Protein AF-A0A817KA81-F1 (afdb_monomer_lite)

Foldseek 3Di:
DDQLCPDQEDEQECPDPRNCRLVVCLVPDQLVSNQNHAYYEYYQDDPVSVVSVVVSCPPHNYNYYHYHNPD

Radius of gyration: 11.55 Å; chains: 1; bounding box: 24×25×30 Å

Sequence (71 aa):
MVPFERVVSLTLSDKDITHGQIQLFISLFDINQFVRLRSLTLIRIEANDLKIFLDYTIHSSLISLSIDLQT

Structure (mmCIF, N/CA/C/O backbone):
data_AF-A0A817KA81-F1
#
_entry.id   AF-A0A817KA81-F1
#
loop_
_atom_site.group_PDB
_atom_site.id
_atom_site.type_symbol
_atom_site.label_atom_id
_atom_site.label_alt_id
_atom_site.label_comp_id
_atom_site.label_asym_id
_atom_site.label_entity_id
_atom_site.label_seq_id
_atom_site.pdbx_PDB_ins_code
_atom_site.Cartn_x
_atom_site.Cartn_y
_atom_site.Cartn_z
_atom_site.occupancy
_atom_site.B_iso_or_equiv
_atom_site.auth_seq_id
_atom_site.auth_comp_id
_atom_site.auth_asym_id
_atom_site.auth_atom_id
_atom_site.pdbx_PDB_model_num
ATOM 1 N N . MET A 1 1 ? 0.745 15.434 -10.697 1.00 68.62 1 MET A N 1
ATOM 2 C CA . MET A 1 1 ? 0.757 14.014 -10.278 1.00 68.62 1 MET A CA 1
ATOM 3 C C . MET A 1 1 ? 2.193 13.579 -10.050 1.00 68.62 1 MET A C 1
ATOM 5 O O . MET A 1 1 ? 3.048 13.971 -10.835 1.00 68.62 1 MET A O 1
ATOM 9 N N . VAL A 1 2 ? 2.459 12.820 -8.985 1.00 74.69 2 VAL A N 1
ATOM 10 C CA . VAL A 1 2 ? 3.761 12.168 -8.777 1.00 74.69 2 VAL A CA 1
ATOM 11 C C . VAL A 1 2 ? 3.735 10.838 -9.537 1.00 74.69 2 VAL A C 1
ATOM 13 O O . VAL A 1 2 ? 2.798 10.072 -9.323 1.00 74.69 2 VAL A O 1
ATOM 16 N N . PRO A 1 3 ? 4.702 10.564 -10.425 1.00 87.81 3 PRO A N 1
ATOM 17 C CA . PRO A 1 3 ? 4.801 9.267 -11.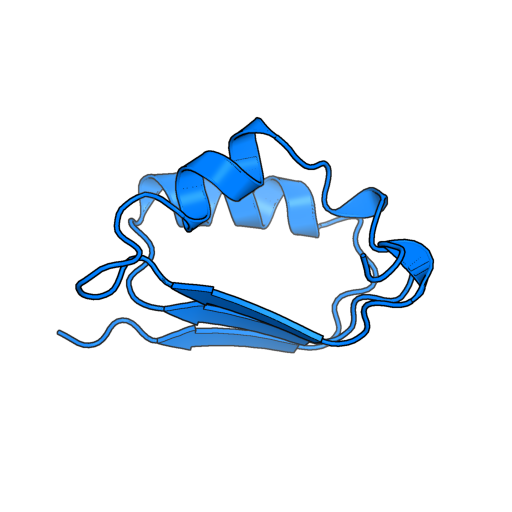088 1.00 87.81 3 PRO A CA 1
ATOM 18 C C . PRO A 1 3 ? 5.045 8.139 -10.076 1.00 87.81 3 PRO A C 1
ATOM 20 O O . PRO A 1 3 ? 5.817 8.326 -9.129 1.00 87.81 3 PRO A O 1
ATOM 23 N N . PHE A 1 4 ? 4.406 6.981 -10.259 1.00 88.00 4 PHE A N 1
ATOM 24 C CA . PHE A 1 4 ? 4.466 5.865 -9.303 1.00 88.00 4 PHE A CA 1
ATOM 25 C C . PHE A 1 4 ? 5.889 5.352 -9.092 1.00 88.00 4 PHE A C 1
ATOM 27 O O . PHE A 1 4 ? 6.292 5.072 -7.964 1.00 88.00 4 PHE A O 1
ATOM 34 N N . GLU A 1 5 ? 6.706 5.358 -10.142 1.00 88.94 5 GLU A N 1
ATOM 35 C CA . GLU A 1 5 ? 8.106 4.953 -10.097 1.00 88.94 5 GLU A CA 1
ATOM 36 C C . GLU A 1 5 ? 8.977 5.867 -9.225 1.00 88.94 5 GLU A C 1
ATOM 38 O O . GLU A 1 5 ? 10.100 5.503 -8.883 1.00 88.94 5 GLU A O 1
ATOM 43 N N . ARG A 1 6 ? 8.488 7.055 -8.843 1.00 91.38 6 ARG A N 1
ATOM 44 C CA . ARG A 1 6 ? 9.200 7.995 -7.962 1.00 91.38 6 ARG A CA 1
ATOM 45 C C . ARG A 1 6 ? 8.757 7.918 -6.503 1.00 91.38 6 ARG A C 1
ATOM 47 O O . ARG A 1 6 ? 9.393 8.554 -5.662 1.00 91.38 6 ARG A O 1
ATOM 54 N N . VAL A 1 7 ? 7.703 7.169 -6.193 1.00 93.19 7 VAL A N 1
ATOM 55 C CA . VAL A 1 7 ? 7.191 7.028 -4.828 1.00 93.19 7 VAL A CA 1
ATOM 56 C C . VAL A 1 7 ? 8.089 6.068 -4.048 1.00 93.19 7 VAL A C 1
ATOM 58 O O . VAL A 1 7 ? 8.270 4.915 -4.426 1.00 93.19 7 VAL A O 1
ATOM 61 N N . VAL A 1 8 ? 8.667 6.562 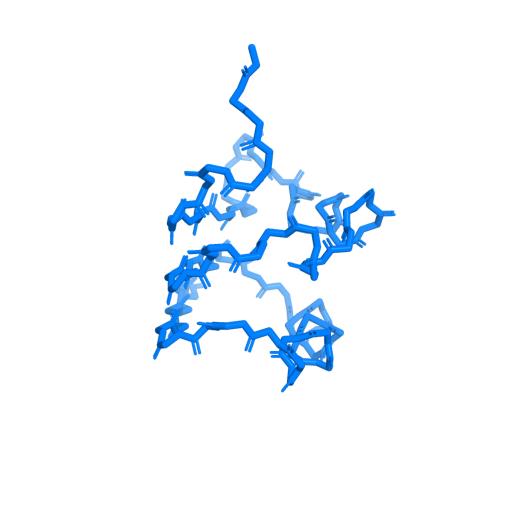-2.952 1.00 94.81 8 VAL A N 1
ATOM 62 C CA . VAL A 1 8 ? 9.558 5.784 -2.069 1.00 94.81 8 VAL A CA 1
ATOM 63 C C . VAL A 1 8 ? 8.851 5.355 -0.785 1.00 94.81 8 VAL A C 1
ATOM 65 O O . VAL A 1 8 ? 9.146 4.293 -0.237 1.00 94.81 8 VAL A O 1
ATOM 68 N N . SER A 1 9 ? 7.909 6.172 -0.318 1.00 94.88 9 SER A N 1
ATOM 69 C CA . SER A 1 9 ? 7.103 5.917 0.870 1.00 94.88 9 SER A CA 1
ATOM 70 C C . SER A 1 9 ? 5.643 6.216 0.567 1.00 94.88 9 SER A C 1
ATOM 72 O O . SER A 1 9 ? 5.354 7.214 -0.100 1.00 94.88 9 SER A O 1
ATOM 74 N N . LEU A 1 10 ? 4.746 5.369 1.060 1.00 93.25 10 LEU A N 1
ATOM 75 C CA . LEU A 1 10 ? 3.306 5.524 0.922 1.00 93.25 10 LEU A CA 1
ATOM 76 C C . LEU A 1 10 ? 2.631 5.322 2.279 1.00 93.25 10 LEU A C 1
ATOM 78 O O . LEU A 1 10 ? 2.974 4.406 3.021 1.00 93.25 10 LEU A O 1
ATOM 82 N N . THR A 1 11 ? 1.643 6.161 2.573 1.00 94.12 11 THR A N 1
ATOM 83 C CA . THR A 1 11 ? 0.750 5.980 3.717 1.00 94.12 11 THR A CA 1
ATOM 84 C C . THR A 1 11 ? -0.671 5.876 3.191 1.00 94.12 11 THR A C 1
ATOM 86 O O . THR A 1 11 ? -1.129 6.782 2.495 1.00 94.12 11 THR A O 1
ATOM 89 N N . LEU A 1 12 ? -1.348 4.780 3.525 1.00 92.56 12 LEU A N 1
ATOM 90 C CA . LEU A 1 12 ? -2.763 4.563 3.242 1.00 92.56 12 LEU A CA 1
ATOM 91 C C . LEU A 1 12 ? -3.519 4.495 4.564 1.00 92.56 12 LEU A C 1
ATOM 93 O O . LEU A 1 12 ? -3.029 3.927 5.542 1.00 92.56 12 LEU A O 1
ATOM 97 N N . SER A 1 13 ? -4.696 5.100 4.602 1.00 92.62 13 SER A N 1
ATOM 98 C CA . SER A 1 13 ? -5.462 5.262 5.827 1.00 92.62 13 SER A CA 1
ATOM 99 C C . SER A 1 13 ? -6.933 5.058 5.538 1.00 92.62 13 SER A C 1
ATOM 101 O O . SER A 1 13 ? -7.455 5.726 4.661 1.00 92.62 13 SER A O 1
ATOM 103 N N . ASP A 1 14 ? -7.620 4.260 6.346 1.00 91.00 14 ASP A N 1
ATOM 104 C CA . ASP A 1 14 ? -9.090 4.216 6.366 1.00 91.00 14 ASP A CA 1
ATOM 105 C C . ASP A 1 14 ? -9.677 5.001 7.552 1.00 91.00 14 ASP A C 1
ATOM 107 O O . ASP A 1 14 ? -10.811 4.789 7.986 1.00 91.00 14 ASP A O 1
ATOM 111 N N . LYS A 1 15 ? -8.897 5.935 8.106 1.00 87.25 15 LYS A N 1
ATOM 112 C CA . LYS A 1 15 ? -9.300 6.790 9.222 1.00 87.25 15 LYS A CA 1
ATOM 113 C C . LYS A 1 15 ? -10.181 7.967 8.776 1.00 87.25 15 LYS A C 1
ATOM 115 O O . LYS A 1 15 ? -9.862 8.677 7.827 1.00 87.25 15 LYS A O 1
ATOM 120 N N . ASP A 1 16 ? -11.228 8.236 9.555 1.00 84.56 16 ASP A N 1
ATOM 121 C CA . ASP A 1 16 ? -12.099 9.415 9.467 1.00 84.56 16 ASP A CA 1
ATOM 122 C C . ASP A 1 16 ? -12.636 9.673 8.044 1.00 84.56 16 ASP A C 1
ATOM 124 O O . ASP A 1 16 ? -13.587 9.031 7.607 1.00 84.56 16 ASP A O 1
ATOM 128 N N . ILE A 1 17 ? -12.026 10.612 7.315 1.00 85.56 17 ILE A N 1
ATOM 129 C CA . ILE A 1 17 ? -12.454 11.058 5.981 1.00 85.56 17 ILE A CA 1
ATOM 130 C C . ILE A 1 17 ? -11.887 10.214 4.831 1.00 85.56 17 ILE A C 1
ATOM 132 O O . ILE A 1 17 ? -12.281 10.423 3.686 1.00 85.56 17 ILE A O 1
ATOM 136 N N . THR A 1 18 ? -10.951 9.300 5.103 1.00 84.12 18 THR A N 1
ATOM 137 C CA . THR A 1 18 ? -10.308 8.459 4.079 1.00 84.12 18 THR A CA 1
ATOM 138 C C . THR A 1 18 ? -10.831 7.023 4.077 1.00 84.12 18 THR A C 1
ATOM 140 O O . THR A 1 18 ? -10.163 6.133 3.572 1.00 84.12 18 THR A O 1
ATOM 143 N N . HIS A 1 19 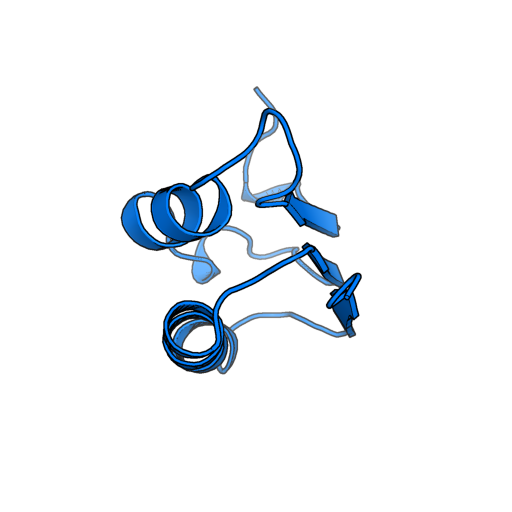? -12.024 6.778 4.623 1.00 85.62 19 HIS A N 1
ATOM 144 C CA . HIS A 1 19 ? -12.619 5.441 4.665 1.00 85.62 19 HIS A CA 1
ATOM 145 C C . HIS A 1 19 ? -12.683 4.781 3.272 1.00 85.62 19 HIS A C 1
ATOM 147 O O . HIS A 1 19 ? -13.179 5.381 2.315 1.00 85.62 19 HIS A O 1
ATOM 153 N N . GLY A 1 20 ? -12.178 3.548 3.169 1.00 87.31 20 GLY A N 1
ATOM 154 C CA . GLY A 1 20 ? -12.121 2.769 1.930 1.00 87.31 20 GLY A CA 1
ATOM 155 C C . GLY A 1 20 ? -10.958 3.127 0.997 1.00 87.31 20 GLY A C 1
ATOM 156 O O . GLY A 1 20 ? -10.880 2.593 -0.109 1.00 87.31 20 GLY A O 1
ATOM 157 N N . GLN A 1 21 ? -10.038 4.009 1.402 1.00 91.44 21 GLN A N 1
ATOM 158 C CA . GLN A 1 21 ? -8.846 4.346 0.623 1.00 91.44 21 GLN A CA 1
ATOM 159 C C . GLN A 1 21 ? -7.947 3.127 0.413 1.00 91.44 21 GLN A C 1
ATOM 161 O O . GLN A 1 21 ? -7.388 2.976 -0.675 1.00 91.44 21 GLN A O 1
ATOM 166 N N . ILE A 1 22 ? -7.788 2.269 1.423 1.00 90.56 22 ILE A N 1
ATOM 167 C CA . ILE A 1 22 ? -6.943 1.075 1.309 1.00 90.56 22 ILE A CA 1
ATOM 168 C C . ILE A 1 22 ? -7.548 0.111 0.289 1.00 90.56 22 ILE A C 1
ATOM 170 O O . ILE A 1 22 ? -6.865 -0.294 -0.653 1.00 90.56 22 ILE A O 1
ATOM 174 N N . GLN A 1 23 ? -8.841 -0.188 0.418 1.00 89.75 23 GLN A N 1
ATOM 175 C CA . GLN A 1 23 ? -9.552 -1.054 -0.519 1.00 89.75 23 GLN A CA 1
ATOM 176 C C . GLN A 1 23 ? -9.522 -0.495 -1.949 1.00 89.75 23 GLN A C 1
ATOM 178 O O . GLN A 1 23 ? -9.276 -1.227 -2.913 1.00 89.75 23 GLN A O 1
ATOM 183 N N . LEU A 1 24 ? -9.727 0.817 -2.099 1.00 90.50 24 LEU A N 1
ATOM 184 C CA . LEU A 1 24 ? -9.649 1.491 -3.390 1.00 90.50 24 LEU A CA 1
ATOM 185 C C . LEU A 1 24 ? -8.240 1.399 -3.981 1.00 90.50 24 LEU A C 1
ATOM 187 O O . LEU A 1 24 ? -8.093 1.142 -5.174 1.00 90.50 24 LEU A O 1
ATOM 191 N N . PHE A 1 25 ? -7.205 1.577 -3.158 1.00 90.88 25 PHE A N 1
ATOM 192 C CA . PHE A 1 25 ? -5.822 1.450 -3.599 1.00 90.88 25 PHE A CA 1
ATOM 193 C C . PHE A 1 25 ? -5.533 0.041 -4.119 1.00 90.88 25 PHE A C 1
ATOM 195 O O . PHE A 1 25 ? -5.037 -0.090 -5.234 1.00 90.88 25 PHE A O 1
ATOM 202 N N . ILE A 1 26 ? -5.908 -0.992 -3.357 1.00 87.12 26 ILE A N 1
ATOM 203 C CA . ILE A 1 26 ? -5.762 -2.401 -3.757 1.00 87.12 26 ILE A CA 1
ATOM 204 C C . ILE A 1 26 ? -6.489 -2.673 -5.081 1.00 87.12 26 ILE A C 1
ATOM 206 O O . ILE A 1 26 ? -5.979 -3.386 -5.939 1.00 87.12 26 ILE A O 1
ATOM 210 N N . SER A 1 27 ? -7.679 -2.096 -5.257 1.00 88.31 27 SER A N 1
ATOM 211 C CA . SER A 1 27 ? -8.517 -2.334 -6.438 1.00 88.31 27 SER A CA 1
ATOM 212 C C . SER A 1 27 ? -8.003 -1.638 -7.699 1.00 88.31 27 SER A C 1
ATOM 214 O O . SER A 1 27 ? -8.239 -2.120 -8.806 1.00 88.31 27 SER A O 1
ATOM 216 N N . LEU A 1 28 ? -7.350 -0.481 -7.554 1.00 89.50 28 LEU A N 1
ATOM 217 C CA . LEU A 1 28 ? -6.944 0.357 -8.684 1.00 89.50 28 LEU A CA 1
ATOM 218 C C . LEU A 1 28 ? -5.469 0.221 -9.056 1.00 89.50 28 LEU A C 1
ATOM 220 O O . LEU A 1 28 ? -5.113 0.496 -10.203 1.00 89.50 28 LEU A O 1
ATOM 224 N N . PHE A 1 29 ? -4.611 -0.153 -8.110 1.00 86.62 29 PHE A N 1
ATOM 225 C CA . PHE A 1 29 ? -3.170 -0.104 -8.301 1.00 86.62 29 PHE A CA 1
ATOM 226 C C . PHE A 1 29 ? -2.504 -1.440 -8.005 1.00 86.62 29 PHE A C 1
ATOM 228 O O . PHE A 1 29 ? -2.683 -2.036 -6.948 1.00 86.62 29 PHE A O 1
ATOM 235 N N . ASP A 1 30 ? -1.642 -1.854 -8.930 1.00 86.38 30 ASP A N 1
ATOM 236 C CA . ASP A 1 30 ? -0.689 -2.925 -8.677 1.00 86.38 30 ASP A CA 1
ATOM 237 C C . ASP A 1 30 ? 0.526 -2.339 -7.948 1.00 86.38 30 ASP A C 1
ATOM 239 O O . ASP A 1 30 ? 1.202 -1.438 -8.456 1.00 86.38 30 ASP A O 1
ATOM 243 N N . ILE A 1 31 ? 0.819 -2.858 -6.754 1.00 85.62 31 ILE A N 1
ATOM 244 C CA . ILE A 1 31 ? 1.942 -2.401 -5.930 1.00 85.62 31 ILE A CA 1
ATOM 245 C C . ILE A 1 31 ? 3.295 -2.552 -6.636 1.00 85.62 31 ILE A C 1
ATOM 247 O O . ILE A 1 31 ? 4.222 -1.791 -6.359 1.00 85.62 31 ILE A O 1
ATOM 251 N N . ASN A 1 32 ? 3.400 -3.460 -7.610 1.00 84.56 32 ASN A N 1
ATOM 252 C CA . ASN A 1 32 ? 4.605 -3.649 -8.413 1.00 84.56 32 ASN A CA 1
ATOM 253 C C . ASN A 1 32 ? 4.897 -2.459 -9.344 1.00 84.56 32 ASN A C 1
ATOM 255 O O . ASN A 1 32 ? 6.040 -2.277 -9.763 1.00 84.56 32 ASN A O 1
ATOM 259 N N . GLN A 1 33 ? 3.909 -1.599 -9.628 1.00 88.69 33 GLN A N 1
ATOM 260 C CA . GLN A 1 33 ? 4.128 -0.341 -10.359 1.00 88.69 33 GLN A CA 1
ATOM 261 C C . GLN A 1 33 ? 4.957 0.658 -9.539 1.00 88.69 33 GLN A C 1
ATOM 263 O O . GLN A 1 33 ? 5.638 1.525 -10.091 1.00 88.69 33 GLN A O 1
ATOM 268 N N . PHE A 1 34 ? 4.959 0.514 -8.213 1.00 91.12 34 PHE A N 1
ATOM 269 C CA . PHE A 1 34 ? 5.749 1.330 -7.303 1.00 91.12 34 PHE A CA 1
ATOM 270 C C . PHE A 1 34 ? 7.139 0.711 -7.113 1.00 91.12 34 PHE A C 1
ATOM 272 O O . PHE A 1 34 ? 7.542 0.347 -6.012 1.00 91.12 34 PHE A O 1
ATOM 279 N N . VAL A 1 35 ? 7.909 0.622 -8.201 1.00 90.56 35 VAL A N 1
ATOM 280 C CA . VAL A 1 35 ? 9.227 -0.051 -8.266 1.00 90.56 35 VAL A CA 1
ATOM 281 C C . VAL A 1 35 ? 10.284 0.481 -7.287 1.00 90.56 35 VAL A C 1
ATOM 283 O O . VAL A 1 35 ? 11.332 -0.134 -7.087 1.00 90.56 35 VAL A O 1
ATOM 286 N N . ARG A 1 36 ? 10.051 1.661 -6.703 1.00 93.25 36 ARG A N 1
ATOM 287 C CA . ARG A 1 36 ? 10.925 2.294 -5.709 1.00 93.25 36 ARG A CA 1
ATOM 288 C C . ARG A 1 36 ? 10.336 2.315 -4.305 1.00 93.25 36 ARG A C 1
ATOM 290 O O . ARG A 1 36 ? 10.997 2.841 -3.409 1.00 93.25 36 ARG A O 1
ATOM 297 N N . LEU A 1 37 ? 9.151 1.748 -4.092 1.00 92.94 37 LEU A N 1
ATOM 298 C CA . LEU A 1 37 ? 8.501 1.741 -2.790 1.00 92.94 37 LEU A CA 1
ATOM 299 C C . LEU A 1 37 ? 9.318 0.907 -1.809 1.00 92.94 37 LEU A C 1
ATOM 301 O O . LEU A 1 37 ? 9.537 -0.289 -2.007 1.00 92.94 37 LEU A O 1
ATOM 305 N N . ARG A 1 38 ? 9.791 1.565 -0.752 1.00 94.19 38 ARG A N 1
ATOM 306 C CA . ARG A 1 38 ? 10.581 0.954 0.323 1.00 94.19 38 ARG A CA 1
ATOM 307 C C . ARG A 1 38 ? 9.840 0.934 1.646 1.00 94.19 38 ARG A C 1
ATOM 309 O O . ARG A 1 38 ? 10.118 0.061 2.461 1.00 94.19 38 ARG A O 1
ATOM 316 N N . SER A 1 39 ? 8.928 1.876 1.855 1.00 94.62 39 SER A N 1
ATOM 317 C CA . SER A 1 39 ? 8.174 2.000 3.096 1.00 94.62 39 SER A CA 1
ATOM 318 C C . SER A 1 39 ? 6.689 2.112 2.809 1.00 94.62 39 SER A C 1
ATOM 320 O O . SER A 1 39 ? 6.276 2.890 1.949 1.00 94.62 39 SER A O 1
ATOM 322 N N . LEU A 1 40 ? 5.898 1.366 3.566 1.00 92.62 40 LEU A N 1
ATOM 323 C CA . LEU A 1 40 ? 4.452 1.442 3.533 1.00 92.62 40 LEU A CA 1
ATOM 324 C C . LEU A 1 40 ? 3.899 1.491 4.951 1.00 92.62 40 LEU A C 1
ATOM 326 O O . LEU A 1 40 ? 4.258 0.668 5.794 1.00 92.62 40 LEU A O 1
ATOM 330 N N . THR A 1 41 ? 2.978 2.420 5.168 1.00 93.94 41 THR A N 1
ATOM 331 C CA . THR A 1 41 ? 2.215 2.528 6.406 1.00 93.94 41 THR A CA 1
ATOM 332 C C . THR A 1 41 ? 0.733 2.343 6.110 1.00 93.94 41 THR A C 1
ATOM 334 O O . THR A 1 41 ? 0.176 3.054 5.274 1.00 93.94 41 THR A O 1
ATOM 337 N N . LEU A 1 42 ? 0.100 1.400 6.805 1.00 92.81 42 LEU A N 1
ATOM 338 C CA . LEU A 1 42 ? -1.328 1.101 6.719 1.00 92.81 42 LEU A CA 1
ATOM 339 C C . LEU A 1 42 ? -1.990 1.495 8.041 1.00 92.81 42 LEU A C 1
ATOM 341 O O . LEU A 1 42 ? -1.600 0.999 9.097 1.00 92.81 42 LEU A O 1
ATOM 345 N N . ILE A 1 43 ? -2.971 2.393 7.990 1.00 93.88 43 ILE A N 1
ATOM 346 C CA . ILE A 1 43 ? -3.674 2.909 9.171 1.00 93.88 43 ILE A CA 1
ATOM 347 C C . ILE A 1 43 ? -5.129 2.437 9.125 1.00 93.88 43 ILE A C 1
ATOM 349 O O . ILE A 1 43 ? -5.835 2.732 8.162 1.00 93.88 43 ILE A O 1
ATOM 353 N N . ARG A 1 44 ? -5.581 1.749 10.183 1.00 91.06 44 ARG A N 1
ATOM 354 C CA . ARG A 1 44 ? -6.940 1.186 10.326 1.00 91.06 44 ARG A CA 1
ATOM 355 C C . ARG A 1 44 ? -7.355 0.232 9.198 1.00 91.06 44 ARG A C 1
ATOM 357 O O . ARG A 1 44 ? -8.496 0.245 8.759 1.00 91.06 44 ARG A O 1
ATOM 364 N N . ILE A 1 45 ? -6.428 -0.607 8.751 1.00 89.19 45 ILE A N 1
ATOM 365 C CA . ILE A 1 45 ? -6.720 -1.641 7.756 1.00 89.19 45 ILE A CA 1
ATOM 366 C C . ILE A 1 45 ? -7.574 -2.770 8.346 1.00 89.19 45 ILE A C 1
ATOM 368 O O . ILE A 1 45 ? -7.290 -3.265 9.440 1.00 89.19 45 ILE A O 1
ATOM 372 N N . GLU A 1 46 ? -8.591 -3.216 7.610 1.00 88.19 46 GLU A N 1
ATOM 373 C CA . GLU A 1 46 ? -9.350 -4.412 7.974 1.00 88.19 46 GLU A CA 1
ATOM 374 C C . GLU A 1 46 ? -8.524 -5.689 7.763 1.00 88.19 46 GLU A C 1
ATOM 376 O O . GLU A 1 46 ? -7.696 -5.790 6.858 1.00 88.19 46 GLU A O 1
ATOM 381 N N . ALA A 1 47 ? -8.771 -6.720 8.577 1.00 86.88 47 ALA A N 1
ATOM 382 C CA . ALA A 1 47 ? -8.002 -7.967 8.517 1.00 86.88 47 ALA A CA 1
ATOM 383 C C . ALA A 1 47 ? -8.063 -8.656 7.138 1.00 86.88 47 ALA A C 1
ATOM 385 O O . ALA A 1 47 ? -7.077 -9.251 6.697 1.00 86.88 47 ALA A O 1
ATOM 386 N N . ASN A 1 48 ? -9.207 -8.561 6.451 1.00 87.56 48 ASN A N 1
ATOM 387 C CA . ASN A 1 48 ? -9.385 -9.126 5.114 1.00 87.56 48 ASN A CA 1
ATOM 388 C C . ASN A 1 48 ? -8.526 -8.393 4.076 1.00 87.56 48 ASN A C 1
ATOM 390 O O . ASN A 1 48 ? -7.809 -9.043 3.313 1.00 87.56 48 ASN A O 1
ATOM 394 N N . ASP A 1 49 ? -8.539 -7.059 4.099 1.00 86.69 49 ASP A N 1
ATOM 395 C CA . ASP A 1 49 ? -7.734 -6.236 3.196 1.00 86.69 49 ASP A CA 1
ATOM 396 C C . ASP A 1 49 ? -6.244 -6.407 3.469 1.00 86.69 49 ASP A C 1
ATOM 398 O O . ASP A 1 49 ? -5.459 -6.510 2.531 1.00 86.69 49 ASP A O 1
ATOM 402 N N . LEU A 1 50 ? -5.843 -6.529 4.739 1.00 87.94 50 LEU A N 1
ATOM 403 C CA . LEU A 1 50 ? -4.451 -6.784 5.100 1.00 87.94 50 LEU A CA 1
ATOM 404 C C . LEU A 1 50 ? -3.941 -8.091 4.494 1.00 87.94 50 LEU A C 1
ATOM 406 O O . LEU A 1 50 ? -2.829 -8.125 3.972 1.00 87.94 50 LEU A O 1
ATOM 410 N N . LYS A 1 51 ? -4.741 -9.161 4.535 1.00 88.44 51 LYS A N 1
ATOM 411 C CA . LYS A 1 51 ? -4.353 -10.446 3.946 1.00 88.44 51 LYS A CA 1
ATOM 412 C C . LYS A 1 51 ? -4.125 -10.321 2.438 1.00 88.44 51 LYS A C 1
ATOM 414 O O . LYS A 1 51 ? -3.083 -10.742 1.948 1.00 88.44 51 LYS A O 1
ATOM 419 N N . ILE A 1 52 ? -5.074 -9.705 1.732 1.00 85.25 52 ILE A N 1
ATOM 420 C CA . ILE A 1 52 ? -4.982 -9.463 0.287 1.00 85.25 52 ILE A CA 1
ATOM 421 C C . ILE A 1 52 ? -3.748 -8.609 -0.029 1.00 85.25 52 ILE A C 1
ATOM 423 O O . ILE A 1 52 ? -2.983 -8.907 -0.944 1.00 85.25 52 ILE A O 1
ATOM 427 N N . PHE A 1 53 ? -3.525 -7.560 0.760 1.00 84.62 53 PHE A N 1
ATOM 428 C CA . PHE A 1 53 ? -2.402 -6.655 0.581 1.00 84.62 53 PHE A CA 1
ATOM 429 C C . PHE A 1 53 ? -1.059 -7.371 0.758 1.00 84.62 53 PHE A C 1
ATOM 431 O O . PHE A 1 53 ? -0.145 -7.184 -0.045 1.00 84.62 53 PHE A O 1
ATOM 438 N N . LEU A 1 54 ? -0.935 -8.213 1.789 1.00 85.94 54 LEU A N 1
ATOM 439 C CA . LEU A 1 54 ? 0.284 -8.974 2.050 1.00 85.94 54 LEU A CA 1
ATOM 440 C C . LEU A 1 54 ? 0.642 -9.886 0.874 1.00 85.94 54 LEU A C 1
ATOM 442 O O . LEU A 1 54 ? 1.803 -9.878 0.463 1.00 85.94 54 LEU A O 1
ATOM 446 N N . ASP A 1 55 ? -0.339 -10.570 0.279 1.00 85.25 55 ASP A N 1
ATOM 447 C CA . ASP A 1 55 ? -0.126 -11.416 -0.901 1.00 85.25 55 ASP A CA 1
ATOM 448 C C . ASP A 1 55 ? 0.477 -10.618 -2.075 1.00 85.25 55 ASP A C 1
ATOM 450 O O . ASP A 1 55 ? 1.397 -11.092 -2.745 1.00 85.25 55 ASP A O 1
ATOM 454 N N . TYR A 1 56 ? 0.047 -9.368 -2.279 1.00 79.00 56 TYR A N 1
ATOM 455 C CA . TYR A 1 56 ? 0.608 -8.495 -3.317 1.00 79.00 56 TYR A CA 1
ATOM 456 C C . TYR A 1 56 ? 2.014 -7.974 -2.995 1.00 79.00 56 TYR A C 1
ATOM 458 O O . TYR A 1 56 ? 2.811 -7.732 -3.903 1.00 79.00 56 TYR A O 1
ATOM 466 N N . THR A 1 57 ? 2.357 -7.815 -1.716 1.00 80.81 57 THR A N 1
ATOM 467 C CA . THR A 1 57 ? 3.664 -7.266 -1.314 1.00 80.81 57 THR A CA 1
ATOM 468 C C . THR A 1 57 ? 4.826 -8.249 -1.393 1.00 80.81 57 THR A C 1
ATOM 470 O O . THR A 1 57 ? 5.972 -7.798 -1.404 1.00 80.81 57 THR A O 1
ATOM 473 N N . ILE A 1 58 ? 4.573 -9.559 -1.494 1.00 79.31 58 ILE A N 1
ATOM 474 C CA . ILE A 1 58 ? 5.622 -10.601 -1.506 1.00 79.31 58 ILE A CA 1
ATOM 475 C C . ILE A 1 58 ? 6.647 -10.385 -2.632 1.00 79.31 58 ILE A C 1
ATOM 477 O O . ILE A 1 58 ? 7.822 -10.713 -2.475 1.00 79.31 58 ILE A O 1
ATOM 481 N N . HIS A 1 59 ? 6.225 -9.800 -3.752 1.00 77.94 59 HIS A N 1
ATOM 482 C CA . HIS A 1 59 ? 7.088 -9.538 -4.909 1.00 77.94 59 HIS A CA 1
ATOM 483 C C . HIS A 1 59 ? 7.592 -8.090 -4.993 1.00 77.94 59 HIS A C 1
ATOM 485 O O . HIS A 1 59 ? 8.281 -7.723 -5.944 1.00 77.94 59 HIS A O 1
ATOM 491 N N . SER A 1 60 ? 7.275 -7.267 -3.994 1.00 81.12 60 SER A N 1
ATOM 492 C CA . SER A 1 60 ? 7.609 -5.846 -3.985 1.00 81.12 60 SER A CA 1
ATOM 493 C C . SER A 1 60 ? 9.014 -5.567 -3.436 1.00 81.12 60 SER A C 1
ATOM 495 O O . SER A 1 60 ? 9.657 -6.401 -2.802 1.00 81.12 60 SER A O 1
ATOM 497 N N . SER A 1 61 ? 9.487 -4.335 -3.638 1.00 85.44 61 SER A N 1
ATOM 498 C CA . SER A 1 61 ? 10.768 -3.849 -3.112 1.00 85.44 61 SER A CA 1
ATOM 499 C C . SER A 1 61 ? 10.701 -3.314 -1.671 1.00 85.44 61 SER A C 1
ATOM 501 O O . SER A 1 61 ? 11.621 -2.597 -1.248 1.00 85.44 61 SER A O 1
ATOM 503 N N . LEU A 1 62 ? 9.612 -3.616 -0.952 1.00 89.38 62 LEU A N 1
ATOM 504 C CA . LEU A 1 62 ? 9.339 -3.137 0.401 1.00 89.38 62 LEU A CA 1
ATOM 505 C C . LEU A 1 62 ? 10.406 -3.610 1.389 1.00 89.38 62 LEU A C 1
ATOM 507 O O . LEU A 1 62 ? 10.782 -4.775 1.436 1.00 89.38 62 LEU A O 1
ATOM 511 N N . ILE A 1 63 ? 10.883 -2.666 2.194 1.00 92.38 63 ILE A N 1
ATOM 512 C CA . ILE A 1 63 ? 11.838 -2.892 3.284 1.00 92.38 63 ILE A CA 1
ATOM 513 C C . ILE A 1 63 ? 11.120 -2.764 4.629 1.00 92.38 63 ILE A C 1
ATOM 515 O O . ILE A 1 63 ? 11.471 -3.444 5.588 1.00 92.38 63 ILE A O 1
ATOM 519 N N . SER A 1 64 ? 10.113 -1.892 4.700 1.00 92.44 64 SER A N 1
ATOM 520 C CA . SER A 1 64 ? 9.370 -1.599 5.919 1.00 92.44 64 SER A CA 1
ATOM 521 C C . SER A 1 64 ? 7.870 -1.612 5.663 1.00 92.44 64 SER A C 1
ATOM 523 O O . SER A 1 64 ? 7.377 -0.868 4.815 1.00 92.44 64 SER A O 1
ATOM 525 N N . LEU A 1 65 ? 7.156 -2.412 6.452 1.00 91.25 65 LEU A N 1
ATOM 526 C CA . LEU A 1 65 ? 5.704 -2.385 6.573 1.00 91.25 65 LEU A CA 1
ATOM 527 C C . LEU A 1 65 ? 5.349 -1.988 8.007 1.00 91.25 65 LEU A C 1
ATOM 529 O O . LEU A 1 65 ? 5.779 -2.634 8.960 1.00 91.25 65 LEU A O 1
ATOM 533 N N . SER A 1 66 ? 4.572 -0.923 8.161 1.00 93.81 66 SER A N 1
ATOM 534 C CA . SER A 1 66 ? 4.034 -0.481 9.446 1.00 93.81 66 SER A CA 1
ATOM 535 C C . SER A 1 66 ? 2.515 -0.548 9.421 1.00 93.81 66 SER A C 1
ATOM 537 O O . SER A 1 66 ? 1.885 -0.099 8.465 1.00 93.81 66 SER A O 1
A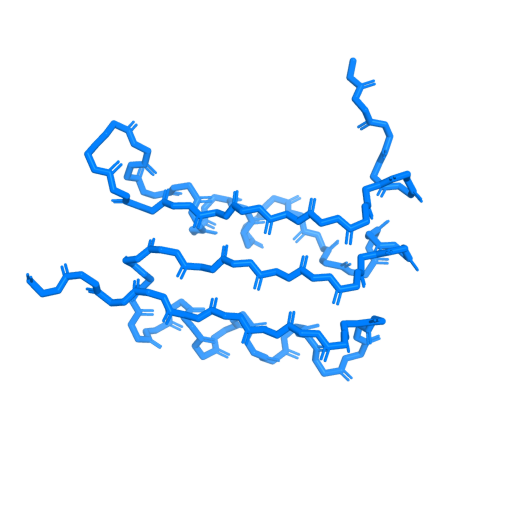TOM 539 N N . ILE A 1 67 ? 1.932 -1.108 10.476 1.00 92.56 67 ILE A N 1
ATOM 540 C CA . ILE A 1 67 ? 0.485 -1.243 10.630 1.00 92.56 67 ILE A CA 1
ATOM 541 C C . ILE A 1 67 ? 0.100 -0.524 11.916 1.00 92.56 67 ILE A C 1
ATOM 543 O O . ILE A 1 67 ? 0.587 -0.875 12.990 1.00 92.56 67 ILE A O 1
ATOM 547 N N . ASP A 1 68 ? -0.762 0.479 11.795 1.00 92.19 68 ASP A N 1
ATOM 548 C CA . ASP A 1 68 ? -1.358 1.177 12.928 1.00 92.19 68 ASP A CA 1
ATOM 549 C C . ASP A 1 68 ? -2.838 0.806 13.022 1.00 92.19 68 ASP A C 1
ATOM 551 O O . ASP A 1 68 ? -3.643 1.154 12.155 1.00 92.19 68 ASP A O 1
ATOM 555 N N . LEU A 1 69 ? -3.191 0.067 14.072 1.00 81.44 69 LEU A N 1
ATOM 556 C CA . LEU A 1 69 ? -4.543 -0.448 14.259 1.00 81.44 69 LEU A CA 1
ATOM 557 C C . LEU A 1 69 ? -5.491 0.551 14.936 1.00 81.44 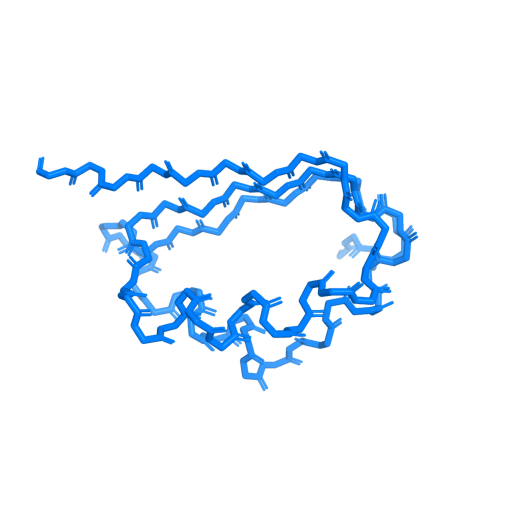69 LEU A C 1
ATOM 559 O O . LEU A 1 69 ? -6.679 0.259 14.935 1.00 81.44 69 LEU A O 1
ATOM 563 N N . GLN A 1 70 ? -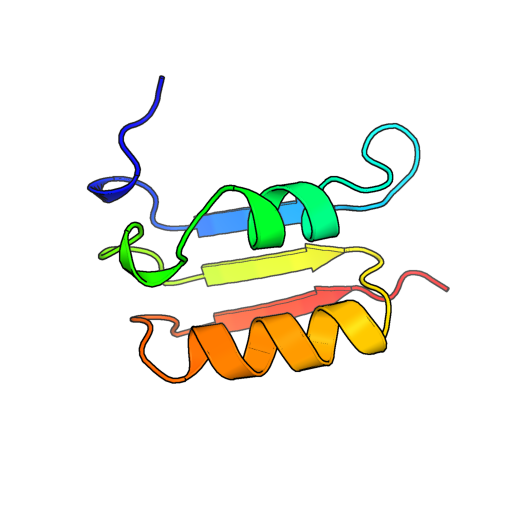4.998 1.681 15.486 1.00 67.88 70 GLN A N 1
ATOM 564 C CA . GLN A 1 70 ? -5.730 2.650 16.338 1.00 67.88 70 GLN A CA 1
ATOM 565 C C . GLN A 1 70 ? -7.122 2.168 16.782 1.00 67.88 70 GLN A C 1
ATOM 567 O O . GLN A 1 70 ? -8.132 2.588 16.200 1.00 67.88 70 GLN A O 1
ATOM 572 N N . THR A 1 71 ? -7.122 1.270 17.777 1.00 56.00 71 THR A N 1
ATOM 573 C CA . THR A 1 71 ? -8.307 0.813 18.522 1.00 56.00 71 THR A CA 1
ATOM 574 C C . THR A 1 71 ? -9.096 1.980 19.083 1.00 56.00 71 THR A C 1
ATOM 576 O O . THR A 1 71 ? -8.436 2.904 19.614 1.00 56.00 71 THR A O 1
#

pLDDT: mean 87.61, std 6.67, range [56.0, 94.88]

Secondary structure (DSSP, 8-state):
---GGG--EEEEE-SGGGTTHHHHHHHH--GGG-TT--EEEEES--HHHHHHHHHHHTTS--SEEEEE---